Protein AF-A0A0C3A999-F1 (afdb_monomer_lite)

pLDDT: mean 81.2, std 20.74, range [39.34, 98.12]

Sequence (149 aa):
MEHRVAISGVGKKEQETIDKPKGSAGNGFVLINEMELQDKRQTYLNIQRTVRALCHEGGLDLQRTYRQQSMCDLANIFEVAKKRHPYLNRFRNNWATMELVKQYLANRRKHTRMLEQLLASEVDDPTGSGGEDPAGDASGEIPIDPGLQ

Radius of gyration: 25.68 Å; chains: 1; bounding box: 103×41×43 Å

Organism: NCBI:txid1036808

Secondary structure (DSSP, 8-state):
----------------PBPPPSSEETBEE-HHHHTT-GGGHHHHHHHHHHHHHHHHHTT--TTS-GGGS-HHHHHHHHHHHHHH-GGGGGBGGGHHHHHHHHHHHHHHHHHHHHHHHHHHHTT--------------------------

Foldseek 3Di:
DDDDDDPDDPDDPPQQAQEDDPDAPVGRDPLCVSLVCPVVVVLVVVLLVLLLVLCVVLPFDLQDALVPTDPVSVVVSLVVSCVVPVSQVSHPPSRSSSRSVRVSSVVSNVVVVVVVVVVVVVPPDDDDDDDDDDDDDDDDDDDDDPDDD

Structure (mmCIF, N/CA/C/O backbone):
data_AF-A0A0C3A999-F1
#
_entry.id   AF-A0A0C3A999-F1
#
loop_
_atom_site.group_PDB
_atom_site.id
_atom_site.type_symbol
_atom_site.label_atom_id
_atom_site.label_alt_id
_atom_site.label_comp_id
_atom_site.label_asym_id
_atom_site.label_entity_id
_atom_site.label_seq_id
_atom_site.pdbx_PDB_ins_code
_atom_site.Cartn_x
_atom_site.Cartn_y
_atom_site.Cartn_z
_atom_site.occupancy
_atom_site.B_iso_or_equiv
_atom_site.auth_seq_id
_atom_site.auth_comp_id
_atom_site.auth_asym_id
_atom_site.auth_atom_id
_atom_site.pdbx_PDB_model_num
ATOM 1 N N . MET A 1 1 ? -51.227 -24.617 18.082 1.00 42.94 1 MET A N 1
ATOM 2 C CA . MET A 1 1 ? -49.845 -25.041 17.779 1.00 42.94 1 MET A CA 1
ATOM 3 C C . MET A 1 1 ? -49.164 -23.895 17.065 1.00 42.94 1 MET A C 1
ATOM 5 O O . MET A 1 1 ? -49.285 -23.741 15.858 1.00 42.94 1 MET A O 1
ATOM 9 N N . GLU A 1 2 ? -48.567 -23.023 17.866 1.00 49.41 2 GLU A N 1
ATOM 10 C CA . GLU A 1 2 ? -47.739 -21.909 17.427 1.00 49.41 2 GLU A CA 1
ATOM 11 C C . GLU A 1 2 ? -46.316 -22.417 17.232 1.00 49.41 2 GLU A C 1
ATOM 13 O O . GLU A 1 2 ? -45.792 -23.024 18.152 1.00 49.41 2 GLU A O 1
ATOM 18 N N . HIS A 1 3 ? -45.676 -22.117 16.102 1.00 39.53 3 HIS A N 1
ATOM 19 C CA . HIS A 1 3 ? -44.220 -21.966 16.034 1.00 39.53 3 HIS A CA 1
ATOM 20 C C . HIS A 1 3 ? -43.893 -20.968 14.916 1.00 39.53 3 HIS A C 1
ATOM 22 O O . HIS A 1 3 ? -43.825 -21.316 13.740 1.00 39.53 3 HIS A O 1
ATOM 28 N N . ARG A 1 4 ? -43.720 -19.693 15.286 1.00 44.84 4 ARG A N 1
ATOM 29 C CA . ARG A 1 4 ? -43.103 -18.672 14.428 1.00 44.84 4 ARG A CA 1
ATOM 30 C C . ARG A 1 4 ? -41.607 -18.688 14.730 1.00 44.84 4 ARG A C 1
ATOM 32 O O . ARG A 1 4 ? -41.202 -18.347 15.837 1.00 44.84 4 ARG A O 1
ATOM 39 N N . VAL A 1 5 ? -40.794 -19.115 13.768 1.00 48.47 5 VAL A N 1
ATOM 40 C CA . VAL A 1 5 ? -39.330 -19.060 13.869 1.00 48.47 5 VAL A CA 1
ATOM 41 C C . VAL A 1 5 ? -38.896 -17.610 13.671 1.00 48.47 5 VAL A C 1
ATOM 43 O O . VAL A 1 5 ? -39.034 -17.050 12.585 1.00 48.47 5 VAL A O 1
ATOM 46 N N . ALA A 1 6 ? -38.404 -16.991 14.742 1.00 51.00 6 ALA A N 1
ATOM 47 C CA . ALA A 1 6 ? -37.762 -15.688 14.697 1.00 51.00 6 ALA A CA 1
ATOM 48 C C . ALA A 1 6 ? -36.366 -15.837 14.075 1.00 51.00 6 ALA A C 1
ATOM 50 O O . ALA A 1 6 ? -35.471 -16.432 14.671 1.00 51.00 6 ALA A O 1
ATOM 51 N N . ILE A 1 7 ? -36.177 -15.297 12.872 1.00 54.28 7 ILE A N 1
ATOM 52 C CA . ILE A 1 7 ? -34.851 -15.149 12.270 1.00 54.28 7 ILE A CA 1
ATOM 53 C C . ILE A 1 7 ? -34.254 -13.869 12.857 1.00 54.28 7 ILE A C 1
ATOM 55 O O . ILE A 1 7 ? -34.608 -12.760 12.461 1.00 54.28 7 ILE A O 1
ATOM 59 N N . SER A 1 8 ? -33.384 -14.024 13.853 1.00 48.62 8 SER A N 1
ATOM 60 C CA . SER A 1 8 ? -32.613 -12.928 14.431 1.00 48.62 8 SER A CA 1
ATOM 61 C C . SER A 1 8 ? -31.658 -12.364 13.378 1.00 48.62 8 SER A C 1
ATOM 63 O O . SER A 1 8 ? -30.691 -13.022 12.987 1.00 48.62 8 SER A O 1
ATOM 65 N N . GLY A 1 9 ? -31.924 -11.141 12.920 1.00 43.75 9 GLY A N 1
ATOM 66 C CA . GLY A 1 9 ? -30.992 -10.369 12.108 1.00 43.75 9 GLY A CA 1
ATOM 67 C C . GLY A 1 9 ? -29.707 -10.121 12.893 1.00 43.75 9 GLY A C 1
ATOM 68 O O . GLY A 1 9 ? -29.705 -9.405 13.891 1.00 43.75 9 GLY A O 1
ATOM 69 N N . VAL A 1 10 ? -28.609 -10.730 12.450 1.00 50.25 10 VAL A N 1
ATOM 70 C CA . VAL A 1 10 ? -27.268 -10.434 12.958 1.00 50.25 10 VAL A CA 1
ATOM 71 C C . VAL A 1 10 ? -26.921 -9.012 12.523 1.00 50.25 10 VAL A C 1
ATOM 73 O O . VAL A 1 10 ? -26.586 -8.767 11.364 1.00 50.25 10 VAL A O 1
ATOM 76 N N . GLY A 1 11 ? -27.042 -8.062 13.451 1.00 42.16 11 GLY A N 1
ATOM 77 C CA . GLY A 1 11 ? -26.592 -6.689 13.264 1.00 42.16 11 GLY A CA 1
ATOM 78 C C . GLY A 1 11 ? -25.097 -6.672 12.961 1.00 42.16 11 GLY A C 1
ATOM 79 O O . GLY A 1 11 ? -24.270 -6.953 13.830 1.00 42.16 11 GLY A O 1
ATOM 80 N N . LYS A 1 12 ? -24.737 -6.354 11.715 1.00 46.69 12 LYS A N 1
ATOM 81 C CA . LYS A 1 12 ? -23.368 -5.976 11.365 1.00 46.69 12 LYS A CA 1
ATOM 82 C C . LYS A 1 12 ? -23.048 -4.709 12.157 1.00 46.69 12 LYS A C 1
ATOM 84 O O . LYS A 1 12 ? -23.645 -3.672 11.898 1.00 46.69 12 LYS A O 1
ATOM 89 N N . LYS A 1 13 ? -22.126 -4.788 13.121 1.00 47.59 13 LYS A N 1
ATOM 90 C CA . LYS A 1 13 ? -21.475 -3.590 13.663 1.00 47.59 13 LYS A CA 1
ATOM 91 C C . LYS A 1 13 ? -20.822 -2.879 12.479 1.00 47.59 13 LYS A C 1
ATOM 93 O O . LYS A 1 13 ? -19.858 -3.406 11.926 1.00 47.59 13 LYS A O 1
ATOM 98 N N . GLU A 1 14 ? -21.379 -1.748 12.062 1.00 51.38 14 GLU A N 1
ATOM 99 C CA . GLU A 1 14 ? -20.718 -0.828 11.141 1.00 51.38 14 GLU A CA 1
ATOM 100 C C . GLU A 1 14 ? -19.416 -0.404 11.817 1.00 51.38 14 GLU A C 1
ATOM 102 O O . GLU A 1 14 ? -19.404 0.373 12.767 1.00 51.38 14 GLU A O 1
ATOM 107 N N . GLN A 1 15 ?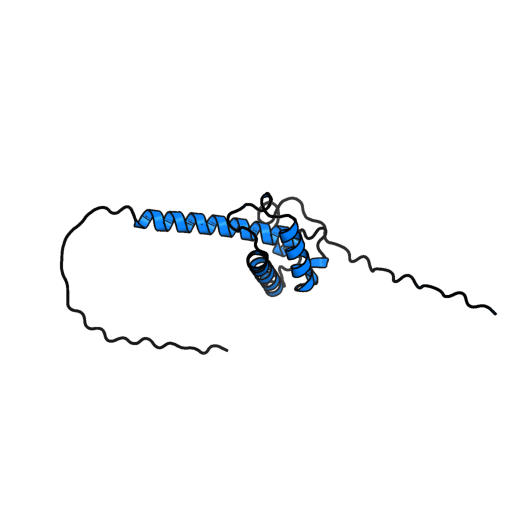 -18.310 -1.029 11.417 1.00 60.59 15 GLN A N 1
ATOM 108 C CA . GLN A 1 15 ? -16.996 -0.561 11.820 1.00 60.59 15 GLN A CA 1
ATOM 109 C C . GLN A 1 15 ? -16.826 0.808 11.168 1.00 60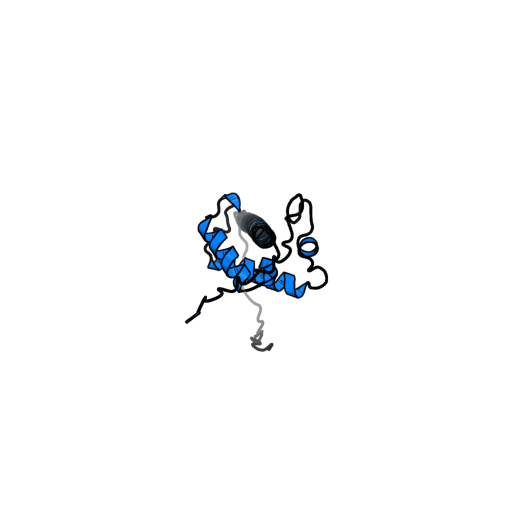.59 15 GLN A C 1
ATOM 111 O O . GLN A 1 15 ? -16.901 0.894 9.943 1.00 60.59 15 GLN A O 1
ATOM 116 N N . GLU A 1 16 ? -16.641 1.857 11.970 1.00 74.31 16 GLU A N 1
ATOM 117 C CA . GLU A 1 16 ? -16.319 3.196 11.477 1.00 74.31 16 GLU A CA 1
ATOM 118 C C . GLU A 1 16 ? -15.117 3.093 10.531 1.00 74.31 16 GLU A C 1
ATOM 120 O O . GLU A 1 16 ? -13.992 2.792 10.944 1.00 74.31 16 GLU A O 1
ATOM 125 N N . THR A 1 17 ? -15.373 3.249 9.232 1.00 88.31 17 THR A N 1
ATOM 126 C CA . THR A 1 17 ? -14.326 3.190 8.217 1.00 88.31 17 THR A CA 1
ATOM 127 C C . THR A 1 17 ? -13.680 4.557 8.077 1.00 88.31 17 THR A C 1
ATOM 129 O O . THR A 1 17 ? -14.372 5.553 7.889 1.00 88.31 17 THR A O 1
ATOM 132 N N . ILE A 1 18 ? -12.355 4.593 8.091 1.00 91.81 18 ILE A N 1
ATOM 133 C CA . ILE A 1 18 ? -11.546 5.782 7.857 1.00 91.81 18 ILE A CA 1
ATOM 134 C C . ILE A 1 18 ? -11.605 6.114 6.364 1.00 91.81 18 ILE A C 1
ATOM 136 O O . ILE A 1 18 ? -11.188 5.310 5.516 1.00 91.81 18 ILE A O 1
ATOM 140 N N . ASP A 1 19 ? -12.127 7.296 6.044 1.00 93.25 19 ASP A N 1
ATOM 141 C CA . ASP A 1 19 ? -12.148 7.843 4.689 1.00 93.25 19 ASP A CA 1
ATOM 142 C C . ASP A 1 19 ? -10.749 8.288 4.244 1.00 93.25 19 ASP A C 1
ATOM 144 O O . ASP A 1 19 ? -9.861 8.564 5.050 1.00 93.25 19 ASP A O 1
ATOM 148 N N . LYS A 1 20 ? -10.535 8.347 2.927 1.00 93.38 20 LYS A N 1
ATOM 149 C CA . LYS A 1 20 ? -9.245 8.765 2.380 1.00 93.38 20 LYS A CA 1
ATOM 150 C C . LYS A 1 20 ? -9.045 10.280 2.585 1.00 93.38 20 LYS A C 1
ATOM 152 O O . LYS A 1 20 ? -9.887 11.049 2.113 1.00 93.38 20 LYS A O 1
ATOM 157 N N . PRO A 1 21 ? -7.914 10.728 3.157 1.00 92.56 21 PRO A N 1
ATOM 158 C CA . PRO A 1 21 ? -7.578 12.147 3.230 1.00 92.56 21 PRO A CA 1
ATOM 159 C C . PRO A 1 21 ? -7.325 12.746 1.836 1.00 92.56 21 PRO A C 1
ATOM 161 O O . PRO A 1 21 ? -7.049 12.042 0.855 1.00 92.56 21 PRO A O 1
ATOM 164 N N . LYS A 1 22 ? -7.409 14.077 1.727 1.00 88.06 22 LYS A N 1
ATOM 165 C CA . LYS A 1 22 ? -7.135 14.782 0.466 1.00 88.06 22 LYS A CA 1
ATOM 166 C C . LYS A 1 22 ? -5.653 14.639 0.091 1.00 88.06 22 LYS A C 1
ATOM 168 O O . LYS A 1 22 ? -4.774 14.835 0.921 1.00 88.06 22 LYS A O 1
ATOM 173 N N . GLY A 1 23 ? -5.379 14.332 -1.178 1.00 91.25 23 GLY A N 1
ATOM 174 C CA . GLY A 1 23 ? -4.019 14.155 -1.701 1.00 91.25 23 GLY A CA 1
ATOM 175 C C . GLY A 1 23 ? -3.608 12.690 -1.884 1.00 91.25 23 GLY A C 1
ATOM 176 O O . GLY A 1 23 ? -4.436 11.811 -2.155 1.00 91.25 23 GLY A O 1
ATOM 177 N N . SER A 1 24 ? -2.302 12.429 -1.826 1.00 86.88 24 SER A N 1
ATOM 178 C CA . SER A 1 24 ? -1.693 11.094 -1.943 1.00 86.88 24 SER A CA 1
ATOM 179 C C . SER A 1 24 ? -0.545 10.922 -0.946 1.00 86.88 24 SER A C 1
ATOM 181 O O . SER A 1 24 ? 0.006 11.902 -0.442 1.00 86.88 24 SER A O 1
ATOM 183 N N . ALA A 1 25 ? -0.159 9.675 -0.673 1.00 87.25 25 ALA A N 1
ATOM 184 C CA . ALA A 1 25 ? 0.942 9.396 0.242 1.00 87.25 25 ALA A CA 1
ATOM 185 C C . ALA A 1 25 ? 2.251 10.026 -0.268 1.00 87.25 25 ALA A C 1
ATOM 187 O O . ALA A 1 25 ? 2.685 9.754 -1.388 1.00 87.25 25 ALA A O 1
ATOM 188 N N . GLY A 1 26 ? 2.873 10.879 0.551 1.00 84.31 26 GLY A N 1
ATOM 189 C CA . GLY A 1 26 ? 4.077 11.634 0.181 1.00 84.31 26 GLY A CA 1
ATOM 190 C C . GLY A 1 26 ? 3.816 12.897 -0.651 1.00 84.31 26 GLY A C 1
ATOM 191 O O . GLY A 1 26 ? 4.755 13.633 -0.930 1.00 84.31 26 GLY A O 1
ATOM 192 N N . ASN A 1 27 ? 2.562 13.172 -1.020 1.00 85.31 27 ASN A N 1
ATOM 193 C CA . ASN A 1 27 ? 2.135 14.419 -1.655 1.00 85.31 27 ASN A CA 1
ATOM 194 C C . ASN A 1 27 ? 0.737 14.817 -1.151 1.00 85.31 27 ASN A C 1
ATOM 196 O O . ASN A 1 27 ? -0.285 14.509 -1.773 1.00 85.31 27 ASN A O 1
ATOM 200 N N . GLY A 1 28 ? 0.702 15.456 0.017 1.00 89.06 28 GLY A N 1
ATOM 201 C CA . GLY A 1 28 ? -0.519 15.899 0.695 1.00 89.06 28 GLY A CA 1
ATOM 202 C C . GLY A 1 28 ? -0.684 15.313 2.094 1.00 89.06 28 GLY A C 1
ATOM 203 O O . GLY A 1 28 ? -1.197 16.002 2.966 1.00 89.06 28 GLY A O 1
ATOM 204 N N . PHE A 1 29 ? -0.194 14.093 2.338 1.00 91.88 29 PHE A N 1
ATOM 205 C CA . PHE A 1 29 ? -0.198 13.502 3.678 1.00 91.88 29 PHE A CA 1
ATOM 206 C C . PHE A 1 29 ? 0.909 12.462 3.889 1.00 91.88 29 PHE A C 1
ATOM 208 O O . PHE A 1 29 ? 1.485 11.907 2.944 1.00 91.88 29 PHE A O 1
ATOM 215 N N . VAL A 1 30 ? 1.176 12.171 5.163 1.00 93.25 30 VAL A N 1
ATOM 216 C CA . VAL A 1 30 ? 2.115 11.136 5.604 1.00 93.25 30 VAL A CA 1
ATOM 217 C C . VAL A 1 30 ? 1.334 9.860 5.918 1.00 93.25 30 VAL A C 1
ATOM 219 O O . VAL A 1 30 ? 0.566 9.813 6.873 1.00 93.25 30 VAL A O 1
ATOM 222 N N . LEU A 1 31 ? 1.541 8.808 5.120 1.00 94.88 31 LEU A N 1
ATOM 223 C CA . LEU A 1 31 ? 0.704 7.601 5.152 1.00 94.88 31 LEU A CA 1
ATOM 224 C C . LEU A 1 31 ? 0.646 6.913 6.522 1.00 94.88 31 LEU A C 1
ATOM 226 O O . LEU A 1 31 ? -0.423 6.475 6.920 1.00 94.88 31 LEU A O 1
ATOM 230 N N . ILE A 1 32 ? 1.764 6.824 7.250 1.00 96.00 32 ILE A N 1
ATOM 231 C CA . ILE A 1 32 ? 1.782 6.166 8.567 1.00 96.00 32 ILE A CA 1
ATOM 232 C C . ILE A 1 32 ? 0.934 6.914 9.610 1.00 96.00 32 ILE A C 1
ATOM 234 O O . ILE A 1 32 ? 0.318 6.264 10.452 1.00 96.00 32 ILE A O 1
ATOM 238 N N . ASN A 1 33 ? 0.857 8.246 9.516 1.00 94.88 33 ASN A N 1
ATOM 239 C CA . ASN A 1 33 ? 0.059 9.077 10.419 1.00 94.88 33 ASN A CA 1
ATOM 240 C C . ASN A 1 33 ? -1.434 8.914 10.118 1.00 94.88 33 ASN A C 1
ATOM 242 O O . ASN A 1 33 ? -2.221 8.678 11.023 1.00 94.88 33 ASN A O 1
ATOM 246 N N . GLU A 1 34 ? -1.812 8.958 8.838 1.00 95.19 34 GLU A N 1
ATOM 247 C CA . GLU A 1 34 ? -3.207 8.771 8.396 1.00 95.19 34 GLU A CA 1
ATOM 248 C C . GLU A 1 34 ? -3.701 7.333 8.585 1.00 95.19 34 GLU A C 1
ATOM 250 O O . GLU A 1 34 ? -4.896 7.066 8.675 1.00 95.19 34 GLU A O 1
ATOM 255 N N . MET A 1 35 ? -2.771 6.381 8.642 1.00 94.31 35 MET A N 1
ATOM 256 C CA . MET A 1 35 ? -3.060 5.020 9.062 1.00 94.31 35 MET A CA 1
ATOM 257 C C . MET A 1 35 ? -3.112 4.867 10.584 1.00 94.31 35 MET A C 1
ATOM 259 O O . MET A 1 35 ? -3.321 3.747 11.013 1.00 94.31 35 MET A O 1
ATOM 263 N N . GLU A 1 36 ? -2.911 5.914 11.391 1.00 95.19 36 GLU A N 1
ATOM 264 C CA . GLU A 1 36 ? -2.896 5.866 12.866 1.00 95.19 36 GLU A CA 1
ATOM 265 C C . GLU A 1 36 ? -1.857 4.879 13.445 1.00 95.19 36 GLU A C 1
ATOM 267 O O . GLU A 1 36 ? -2.082 4.218 14.467 1.00 95.19 36 GLU A O 1
ATOM 272 N N . LEU A 1 37 ? -0.713 4.722 12.767 1.00 95.00 37 LEU A N 1
ATOM 273 C CA . LEU A 1 37 ? 0.337 3.759 13.123 1.00 95.00 37 LEU A CA 1
ATOM 274 C C . LEU A 1 37 ? 1.691 4.410 13.437 1.00 95.00 37 LEU A C 1
ATOM 276 O O . LEU A 1 37 ? 2.691 3.694 13.526 1.00 95.00 37 LEU A O 1
ATOM 280 N N . GLN A 1 38 ? 1.753 5.729 13.628 1.00 94.62 38 GLN A N 1
ATOM 281 C CA . GLN A 1 38 ? 2.997 6.455 13.915 1.00 94.62 38 GLN A CA 1
ATOM 282 C C . GLN A 1 38 ? 3.723 5.906 15.153 1.00 94.62 38 GLN A C 1
ATOM 284 O O . GLN A 1 38 ? 4.925 5.651 15.101 1.00 94.62 38 GLN A O 1
ATOM 289 N N . ASP A 1 39 ? 2.968 5.577 16.204 1.00 94.88 39 ASP A N 1
ATOM 290 C CA . ASP A 1 39 ? 3.494 4.995 17.447 1.00 94.88 39 ASP A CA 1
ATOM 291 C C . ASP A 1 39 ? 3.660 3.467 17.357 1.00 94.88 39 ASP A C 1
ATOM 293 O O . ASP A 1 39 ? 4.260 2.823 18.213 1.00 94.88 39 ASP A O 1
ATOM 297 N N . LYS A 1 40 ? 3.135 2.857 16.288 1.00 95.62 40 LYS A N 1
ATOM 298 C CA . LYS A 1 40 ? 3.135 1.409 16.033 1.00 95.62 40 LYS A CA 1
ATOM 299 C C . LYS A 1 40 ? 3.906 1.087 14.759 1.00 95.62 40 LYS A C 1
ATOM 301 O O . LYS A 1 40 ? 3.471 0.277 13.934 1.00 95.62 40 LYS A O 1
ATOM 306 N N . ARG A 1 41 ? 5.091 1.689 14.615 1.00 95.44 41 ARG A N 1
ATOM 307 C CA . ARG A 1 41 ? 5.926 1.593 13.409 1.00 95.44 41 ARG A CA 1
ATOM 308 C C . ARG A 1 41 ? 6.157 0.157 12.940 1.00 95.44 41 ARG A C 1
ATOM 310 O O . ARG A 1 41 ? 6.092 -0.104 11.742 1.00 95.44 41 ARG A O 1
ATOM 317 N N . GLN A 1 42 ? 6.368 -0.788 13.856 1.00 96.81 42 GLN A N 1
ATOM 318 C CA . GLN A 1 42 ? 6.566 -2.193 13.489 1.00 96.81 42 GLN A CA 1
ATOM 319 C C . GLN A 1 42 ? 5.338 -2.802 12.792 1.00 96.81 42 GLN A C 1
ATOM 321 O O . GLN A 1 42 ? 5.482 -3.544 11.821 1.00 96.81 42 GLN A O 1
ATOM 326 N N . THR A 1 43 ? 4.130 -2.440 13.232 1.00 96.25 43 THR A N 1
ATOM 327 C CA . THR A 1 43 ? 2.873 -2.873 12.602 1.00 96.25 43 THR A CA 1
ATOM 328 C C . THR A 1 43 ? 2.780 -2.333 11.180 1.00 96.25 43 THR A C 1
ATOM 330 O O . THR A 1 43 ? 2.528 -3.092 10.244 1.00 96.25 43 THR A O 1
ATOM 333 N N . TYR A 1 44 ? 3.073 -1.043 10.996 1.00 97.50 44 TYR A N 1
ATOM 334 C CA . TYR A 1 44 ? 3.109 -0.421 9.673 1.00 97.50 44 TYR A CA 1
ATOM 335 C C . TYR A 1 44 ? 4.119 -1.106 8.741 1.00 97.50 44 TYR A C 1
ATOM 337 O O . TYR A 1 44 ? 3.781 -1.448 7.608 1.00 97.50 44 TYR A O 1
ATOM 345 N N . LEU A 1 45 ? 5.338 -1.375 9.220 1.00 97.56 45 LEU A N 1
ATOM 346 C CA . LEU A 1 45 ? 6.370 -2.058 8.434 1.00 97.56 45 LEU A CA 1
ATOM 347 C C . LEU A 1 45 ? 5.973 -3.491 8.062 1.00 97.56 45 LEU A C 1
ATOM 349 O O . LEU A 1 45 ? 6.243 -3.922 6.942 1.00 97.56 45 LEU A O 1
ATOM 353 N N . ASN A 1 46 ? 5.313 -4.222 8.960 1.00 98.00 46 ASN A N 1
ATOM 354 C CA . ASN A 1 46 ? 4.835 -5.577 8.685 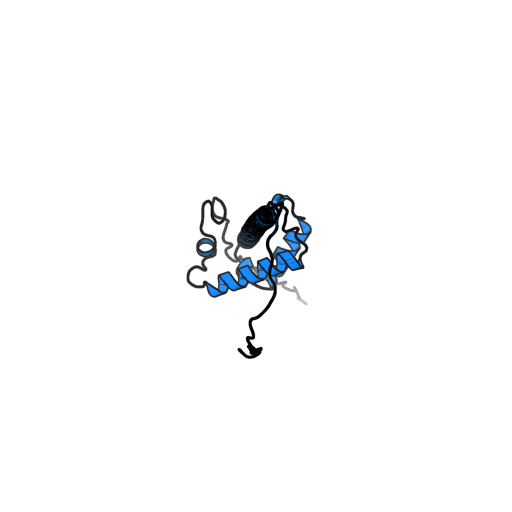1.00 98.00 46 ASN A CA 1
ATOM 355 C C . ASN A 1 46 ? 3.734 -5.586 7.612 1.00 98.00 46 ASN A C 1
ATOM 357 O O . ASN A 1 46 ? 3.790 -6.396 6.679 1.00 98.00 46 ASN A O 1
ATOM 361 N N . ILE A 1 47 ? 2.780 -4.653 7.698 1.00 97.88 47 ILE A N 1
ATOM 362 C CA . ILE A 1 47 ? 1.754 -4.446 6.668 1.00 97.88 47 ILE A CA 1
ATOM 363 C C . ILE A 1 47 ? 2.429 -4.100 5.340 1.00 97.88 47 ILE A C 1
ATOM 365 O O . ILE A 1 47 ? 2.171 -4.743 4.323 1.00 97.88 47 ILE A O 1
ATOM 369 N N . GLN A 1 48 ? 3.342 -3.128 5.348 1.00 97.69 48 GLN A N 1
ATOM 370 C CA . GLN A 1 48 ? 4.045 -2.684 4.153 1.00 97.69 48 GLN A CA 1
ATOM 371 C C . GLN A 1 48 ? 4.838 -3.825 3.502 1.00 97.69 48 GLN A C 1
ATOM 373 O O . GLN A 1 48 ? 4.737 -4.015 2.291 1.00 97.69 48 GLN A O 1
ATOM 378 N N . ARG A 1 49 ? 5.588 -4.616 4.281 1.00 97.94 49 ARG A N 1
ATOM 379 C CA . ARG A 1 49 ? 6.318 -5.796 3.788 1.00 97.94 49 ARG A CA 1
ATOM 380 C C . ARG A 1 49 ? 5.368 -6.794 3.132 1.00 97.94 49 ARG A C 1
ATOM 382 O O . ARG A 1 49 ? 5.650 -7.270 2.038 1.00 97.94 49 ARG A O 1
ATOM 389 N N . THR A 1 50 ? 4.230 -7.056 3.767 1.00 98.12 50 THR A N 1
ATOM 390 C CA . THR A 1 50 ? 3.227 -7.989 3.242 1.00 98.12 50 THR A CA 1
ATOM 391 C C . THR A 1 50 ? 2.634 -7.497 1.929 1.00 98.12 50 THR A C 1
ATOM 393 O O . THR A 1 50 ? 2.578 -8.256 0.971 1.00 98.12 50 THR A O 1
ATOM 396 N N . VAL A 1 51 ? 2.242 -6.223 1.841 1.00 97.56 51 VAL A N 1
ATOM 397 C CA . VAL A 1 51 ? 1.696 -5.652 0.600 1.00 97.56 51 VAL A CA 1
ATOM 398 C C . VAL A 1 51 ? 2.724 -5.704 -0.532 1.00 97.56 51 VAL A C 1
ATOM 400 O O . VAL A 1 51 ? 2.365 -6.029 -1.660 1.00 97.56 51 VAL A O 1
ATOM 403 N N . ARG A 1 52 ? 4.008 -5.449 -0.247 1.00 97.06 52 ARG A N 1
ATOM 404 C CA . ARG A 1 52 ? 5.087 -5.576 -1.242 1.00 97.06 52 ARG A CA 1
ATOM 405 C C . ARG A 1 52 ? 5.251 -7.014 -1.732 1.00 97.06 52 ARG A C 1
ATOM 407 O O . ARG A 1 52 ? 5.340 -7.217 -2.937 1.00 97.06 52 ARG A O 1
ATOM 414 N N . ALA A 1 53 ? 5.249 -7.991 -0.824 1.00 97.25 53 ALA A N 1
ATOM 415 C CA . ALA A 1 53 ? 5.290 -9.408 -1.188 1.00 97.25 53 ALA A CA 1
ATOM 416 C C . ALA A 1 53 ? 4.092 -9.787 -2.072 1.00 97.25 53 ALA A C 1
ATOM 418 O O . ALA A 1 53 ? 4.273 -10.372 -3.132 1.00 97.25 53 ALA A O 1
ATOM 419 N N . LEU A 1 54 ? 2.888 -9.328 -1.717 1.00 97.19 54 LEU A N 1
ATOM 420 C CA . LEU A 1 54 ? 1.683 -9.548 -2.519 1.00 97.19 54 LEU A CA 1
ATOM 421 C C . LEU A 1 54 ? 1.740 -8.887 -3.900 1.00 97.19 54 LEU A C 1
ATOM 423 O O . LEU A 1 54 ? 1.158 -9.418 -4.835 1.00 97.19 54 LEU A O 1
ATOM 427 N N . CYS A 1 55 ? 2.440 -7.761 -4.066 1.00 96.06 55 CYS A N 1
ATOM 428 C CA . CYS A 1 55 ? 2.643 -7.173 -5.395 1.00 96.06 55 CYS A CA 1
ATOM 429 C C . CYS A 1 55 ? 3.489 -8.084 -6.297 1.00 96.06 55 CYS A C 1
ATOM 431 O O . CYS A 1 55 ? 3.230 -8.147 -7.493 1.00 96.06 55 CYS A O 1
ATOM 433 N N . HIS A 1 56 ? 4.481 -8.780 -5.729 1.00 93.62 56 HIS A N 1
ATOM 434 C CA . HIS A 1 56 ? 5.277 -9.772 -6.454 1.00 93.62 56 HIS A CA 1
ATOM 435 C C . HIS A 1 56 ? 4.486 -11.056 -6.720 1.00 93.62 56 HIS A C 1
ATOM 437 O O . HIS A 1 56 ? 4.415 -11.502 -7.859 1.00 93.62 56 HIS A O 1
ATOM 443 N N . GLU A 1 57 ? 3.881 -11.631 -5.678 1.00 94.44 57 GLU A N 1
ATOM 444 C CA . GLU A 1 57 ? 3.112 -12.882 -5.751 1.00 94.44 57 GLU A CA 1
ATOM 445 C C . GLU A 1 57 ? 1.862 -12.737 -6.635 1.00 94.44 57 GLU A C 1
ATOM 447 O O . GLU A 1 57 ? 1.491 -13.661 -7.349 1.00 94.44 57 GLU A O 1
ATOM 452 N N . GLY A 1 58 ? 1.219 -11.568 -6.599 1.00 90.00 58 GLY A N 1
ATOM 453 C CA . GLY A 1 58 ? -0.010 -11.256 -7.328 1.00 90.00 58 GLY A CA 1
ATOM 454 C C . GLY A 1 58 ? 0.196 -10.850 -8.786 1.00 90.00 58 GLY A C 1
ATOM 455 O O . GLY A 1 58 ? -0.756 -10.391 -9.406 1.00 90.00 58 GLY A O 1
ATOM 456 N N . GLY A 1 59 ? 1.415 -10.968 -9.324 1.00 89.19 59 GLY A N 1
ATOM 457 C CA . GLY A 1 59 ? 1.678 -10.779 -10.752 1.00 89.19 59 GLY A CA 1
ATOM 458 C C . GLY A 1 59 ? 1.594 -9.334 -11.253 1.00 89.19 59 GLY A C 1
ATOM 459 O O . GLY A 1 59 ? 1.447 -9.126 -12.456 1.00 89.19 59 GLY A O 1
ATOM 460 N N . LEU A 1 60 ? 1.695 -8.326 -10.374 1.00 93.94 60 LEU A N 1
ATOM 461 C CA . LEU A 1 60 ? 1.738 -6.937 -10.834 1.00 93.94 60 LEU A CA 1
ATOM 462 C C . LEU A 1 60 ? 3.004 -6.683 -11.655 1.00 93.94 60 LEU A C 1
ATOM 464 O O . LEU A 1 60 ? 4.115 -7.035 -11.251 1.00 93.94 60 LEU A O 1
ATOM 468 N N . ASP A 1 61 ? 2.847 -5.968 -12.767 1.00 92.50 61 ASP A N 1
ATOM 469 C CA . ASP A 1 61 ? 3.985 -5.497 -13.547 1.00 92.50 61 ASP A CA 1
ATOM 470 C C . ASP A 1 61 ? 4.619 -4.304 -12.826 1.00 92.50 61 ASP A C 1
ATOM 472 O O . ASP A 1 61 ? 4.113 -3.176 -12.844 1.00 92.50 61 ASP A O 1
ATOM 476 N N . LEU A 1 62 ? 5.756 -4.553 -12.182 1.00 92.56 62 LEU A N 1
ATOM 477 C CA . LEU A 1 62 ? 6.450 -3.561 -11.367 1.00 92.56 62 LEU A CA 1
ATOM 478 C C . LEU A 1 62 ? 7.029 -2.390 -12.176 1.00 92.56 62 LEU A C 1
ATOM 480 O O . LEU A 1 62 ? 7.343 -1.351 -11.588 1.00 92.56 62 LEU A O 1
ATOM 484 N N . GLN A 1 63 ? 7.153 -2.536 -13.499 1.00 91.75 63 GLN A N 1
ATOM 485 C CA . GLN A 1 63 ? 7.613 -1.474 -14.395 1.00 91.75 63 GLN A CA 1
ATOM 486 C C . GLN A 1 63 ? 6.476 -0.568 -14.868 1.00 91.75 63 GLN A C 1
ATOM 488 O O . GLN A 1 63 ? 6.717 0.548 -15.338 1.00 91.75 63 GLN A O 1
ATOM 493 N N . ARG A 1 64 ? 5.219 -0.979 -14.676 1.00 93.06 64 ARG A N 1
ATOM 494 C CA . ARG A 1 64 ? 4.046 -0.174 -15.025 1.00 93.06 64 ARG A CA 1
ATOM 495 C C . ARG A 1 64 ? 3.599 0.736 -13.890 1.00 93.06 64 ARG A C 1
ATOM 497 O O . ARG A 1 64 ? 3.906 0.556 -12.708 1.00 93.06 64 ARG A O 1
ATOM 504 N N . THR A 1 65 ? 2.848 1.771 -14.252 1.00 93.75 65 THR A N 1
ATOM 505 C CA . THR A 1 65 ? 2.191 2.644 -13.271 1.00 93.75 65 THR A CA 1
ATOM 506 C C . THR A 1 65 ? 0.982 1.953 -12.647 1.00 93.75 65 THR A C 1
ATOM 508 O O . THR A 1 65 ? 0.436 1.007 -13.205 1.00 93.75 65 THR A O 1
ATOM 511 N N . TYR A 1 66 ? 0.522 2.449 -11.495 1.00 93.88 66 TYR A N 1
ATOM 512 C CA . TYR A 1 66 ? -0.650 1.897 -10.807 1.00 93.88 66 TYR A CA 1
ATOM 513 C C . TYR A 1 66 ? -1.904 1.844 -11.700 1.00 93.88 66 TYR A C 1
ATOM 515 O O . TYR A 1 66 ? -2.639 0.867 -11.672 1.00 93.8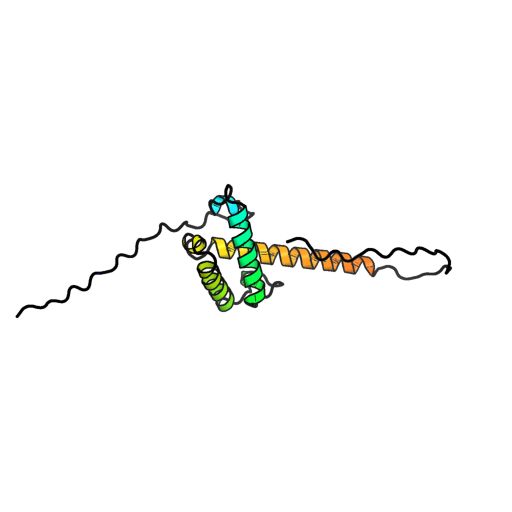8 66 TYR A O 1
ATOM 523 N N . ARG A 1 67 ? -2.129 2.874 -12.530 1.00 94.06 67 ARG A N 1
ATOM 524 C CA . ARG A 1 67 ? -3.298 2.961 -13.429 1.00 94.06 67 ARG A CA 1
ATOM 525 C C . ARG A 1 67 ? -3.274 1.938 -14.568 1.00 94.06 67 ARG A C 1
ATOM 527 O O . ARG A 1 67 ? -4.304 1.716 -15.184 1.00 94.06 67 ARG A O 1
ATOM 534 N N . GLN A 1 68 ? -2.108 1.372 -14.865 1.00 94.69 68 GLN A N 1
ATOM 535 C CA . GLN A 1 68 ? -1.903 0.402 -15.942 1.00 94.69 68 GLN A CA 1
ATOM 536 C C . GLN A 1 68 ? -1.930 -1.048 -15.440 1.00 94.69 68 GLN A C 1
ATOM 538 O O . GLN A 1 68 ? -1.730 -1.964 -16.234 1.00 94.69 68 GLN A O 1
ATOM 543 N N . GLN A 1 69 ? -2.118 -1.256 -14.134 1.00 95.31 69 GLN A N 1
ATOM 544 C CA . GLN A 1 69 ? -2.219 -2.588 -13.551 1.00 95.31 69 GLN A CA 1
ATOM 545 C C . GLN A 1 69 ? -3.583 -3.212 -13.849 1.00 95.31 69 GLN A C 1
ATOM 547 O O . GLN A 1 69 ? -4.590 -2.514 -13.980 1.00 95.31 69 GLN A O 1
ATOM 552 N N . SER A 1 70 ? -3.613 -4.540 -13.891 1.00 95.00 70 SER A N 1
ATOM 553 C CA . SER A 1 70 ? -4.847 -5.321 -13.945 1.00 95.00 70 SER A CA 1
ATOM 554 C C . SER A 1 70 ? -5.716 -5.037 -12.718 1.00 95.00 70 SER A C 1
ATOM 556 O O . SER A 1 70 ? -5.270 -5.139 -11.572 1.00 95.00 70 SER A O 1
ATOM 558 N N . MET A 1 71 ? -6.982 -4.683 -12.953 1.00 93.94 71 MET A N 1
ATOM 559 C CA . MET A 1 71 ? -7.939 -4.438 -11.870 1.00 93.94 71 MET A CA 1
ATOM 560 C C . MET A 1 71 ? -8.233 -5.712 -11.071 1.00 93.94 71 MET A C 1
ATOM 562 O O . MET A 1 71 ? -8.421 -5.631 -9.858 1.00 93.94 71 MET A O 1
ATOM 566 N N . CYS A 1 72 ? -8.235 -6.875 -11.730 1.00 95.50 72 CYS A N 1
ATOM 567 C CA . CYS A 1 72 ? -8.446 -8.167 -11.080 1.00 95.50 72 CYS A CA 1
ATOM 568 C C . CYS A 1 72 ? -7.308 -8.495 -10.106 1.00 95.50 72 CYS A C 1
ATOM 570 O O . CYS A 1 72 ? -7.566 -8.885 -8.969 1.00 95.50 72 CYS A O 1
ATOM 572 N N . ASP A 1 73 ? -6.059 -8.256 -10.507 1.00 95.44 73 ASP A N 1
ATOM 573 C CA . ASP A 1 73 ? -4.893 -8.548 -9.665 1.00 95.44 73 ASP A CA 1
ATOM 574 C C . ASP A 1 73 ? -4.816 -7.593 -8.472 1.00 95.44 73 ASP A C 1
ATOM 576 O O . ASP A 1 73 ? -4.577 -8.016 -7.339 1.00 95.44 73 ASP A O 1
ATOM 580 N N . LEU A 1 74 ? -5.130 -6.310 -8.688 1.00 96.62 74 LEU A N 1
ATOM 581 C CA . LEU A 1 74 ? -5.274 -5.344 -7.599 1.00 96.62 74 LEU A CA 1
ATOM 582 C C . LEU A 1 74 ? -6.364 -5.760 -6.602 1.00 96.62 74 LEU A C 1
ATOM 584 O O . LEU A 1 74 ? -6.131 -5.708 -5.393 1.00 96.62 74 LEU A O 1
ATOM 588 N N . ALA A 1 75 ? -7.532 -6.193 -7.086 1.00 95.81 75 ALA A N 1
ATOM 589 C CA . ALA A 1 75 ? -8.617 -6.660 -6.227 1.00 95.81 75 ALA A CA 1
ATOM 590 C C . ALA A 1 75 ? -8.195 -7.885 -5.398 1.00 95.81 75 ALA A C 1
ATOM 592 O O . ALA A 1 75 ? -8.395 -7.900 -4.182 1.00 95.81 75 ALA A O 1
ATOM 593 N N . ASN A 1 76 ? -7.528 -8.862 -6.020 1.00 96.56 76 ASN A N 1
ATOM 594 C CA . ASN A 1 76 ? -6.996 -10.038 -5.331 1.00 96.56 76 ASN A CA 1
ATOM 595 C C . ASN A 1 76 ? -5.995 -9.652 -4.234 1.00 96.56 76 ASN A C 1
ATOM 597 O O . ASN A 1 76 ? -6.102 -10.125 -3.101 1.00 96.56 76 ASN A O 1
ATOM 601 N N . ILE A 1 77 ? -5.064 -8.741 -4.532 1.00 97.38 77 ILE A N 1
ATOM 602 C CA . ILE A 1 77 ? -4.098 -8.233 -3.551 1.00 97.38 77 ILE A CA 1
ATOM 603 C C . ILE A 1 77 ? -4.814 -7.569 -2.374 1.00 97.38 77 ILE A C 1
ATOM 605 O O . ILE A 1 77 ? -4.434 -7.804 -1.227 1.00 97.38 77 ILE A O 1
ATOM 609 N N . PHE A 1 78 ? -5.855 -6.771 -2.620 1.00 96.75 78 PHE A N 1
ATOM 610 C CA . PHE A 1 78 ? -6.612 -6.115 -1.551 1.00 96.75 78 PHE A CA 1
ATOM 611 C C . PHE A 1 78 ? -7.326 -7.119 -0.646 1.00 96.75 78 PHE A C 1
ATOM 613 O O . PHE A 1 78 ? -7.260 -6.990 0.579 1.00 96.75 78 PHE A O 1
ATOM 620 N N . GLU A 1 79 ? -7.955 -8.147 -1.216 1.00 96.75 79 GLU A N 1
ATOM 621 C CA . GLU A 1 79 ? -8.611 -9.196 -0.432 1.00 96.75 79 GLU A CA 1
ATOM 622 C C . GLU A 1 79 ? -7.613 -10.006 0.400 1.00 96.75 79 GLU A C 1
ATOM 624 O O . GLU A 1 79 ? -7.826 -10.227 1.595 1.00 96.75 79 GLU A O 1
ATOM 629 N N . VAL A 1 80 ? -6.484 -10.412 -0.186 1.00 97.56 80 VAL A N 1
ATOM 630 C CA . VAL A 1 80 ? -5.458 -11.170 0.544 1.00 97.56 80 VAL A CA 1
ATOM 631 C C . VAL A 1 80 ? -4.787 -10.305 1.614 1.00 97.56 80 VAL A C 1
ATOM 633 O O . VAL A 1 80 ? -4.546 -10.785 2.723 1.00 97.56 80 VAL A O 1
ATOM 636 N N . ALA A 1 81 ? -4.540 -9.023 1.339 1.00 97.31 81 ALA A N 1
ATOM 637 C CA . ALA A 1 81 ? -3.976 -8.098 2.316 1.00 97.31 81 ALA A CA 1
ATOM 638 C C . ALA A 1 81 ? -4.893 -7.938 3.536 1.00 97.31 81 ALA A C 1
ATOM 640 O O . ALA A 1 81 ? -4.407 -8.029 4.661 1.00 97.31 81 ALA A O 1
ATOM 641 N N . LYS A 1 82 ? -6.209 -7.780 3.334 1.00 96.75 82 LYS A N 1
ATOM 642 C CA . LYS A 1 82 ? -7.197 -7.720 4.427 1.00 96.75 82 LYS A CA 1
ATOM 643 C C . LYS A 1 82 ? -7.265 -9.012 5.240 1.00 96.75 82 LYS A C 1
ATOM 645 O O . LYS A 1 82 ? -7.415 -8.951 6.457 1.00 96.75 82 LYS A O 1
ATOM 650 N N . LYS A 1 83 ? -7.121 -10.175 4.593 1.00 96.81 83 LYS A N 1
ATOM 651 C CA . LYS A 1 83 ? -7.067 -11.477 5.282 1.00 96.81 83 LYS A CA 1
ATOM 652 C C . LYS A 1 83 ? -5.811 -11.620 6.145 1.00 96.81 83 LYS A C 1
ATOM 654 O O . LYS A 1 83 ? -5.909 -12.073 7.279 1.00 96.81 83 LYS A O 1
ATOM 659 N N . ARG A 1 84 ? -4.640 -11.222 5.627 1.00 97.25 84 ARG A N 1
ATOM 660 C CA . ARG A 1 84 ? -3.361 -11.289 6.363 1.00 97.25 84 ARG A CA 1
ATOM 661 C C . ARG A 1 84 ? -3.262 -10.219 7.457 1.00 97.25 84 ARG A C 1
ATOM 663 O O . ARG A 1 84 ? -2.670 -10.469 8.499 1.00 97.25 84 ARG A O 1
ATOM 670 N N . HIS A 1 85 ? -3.848 -9.044 7.227 1.00 96.75 85 HIS A N 1
ATOM 671 C CA . HIS A 1 85 ? -3.839 -7.905 8.148 1.00 96.75 85 HIS A CA 1
ATOM 672 C C . HIS A 1 85 ? -5.255 -7.351 8.324 1.00 96.75 85 HIS A C 1
ATOM 674 O O . HIS A 1 85 ? -5.615 -6.377 7.656 1.00 96.75 85 HIS A O 1
ATOM 680 N N . PRO A 1 86 ? -6.050 -7.905 9.260 1.00 95.81 86 PRO A N 1
ATOM 681 C CA . PRO A 1 86 ? -7.425 -7.461 9.492 1.00 95.81 86 PRO A CA 1
ATOM 682 C C . PRO A 1 86 ? -7.564 -5.968 9.817 1.00 95.81 86 PRO A C 1
ATOM 684 O O . PRO A 1 86 ? -8.619 -5.388 9.570 1.00 95.81 86 PRO A O 1
ATOM 687 N N . TYR A 1 87 ? -6.493 -5.331 10.302 1.00 95.44 87 TYR A N 1
ATOM 688 C CA . TYR A 1 87 ? -6.404 -3.883 10.505 1.00 95.44 87 TYR A CA 1
ATOM 689 C C . TYR A 1 87 ? -6.765 -3.070 9.250 1.00 95.44 87 TYR A C 1
ATOM 691 O O . TYR A 1 87 ? -7.356 -1.998 9.351 1.00 95.44 87 TYR A O 1
ATOM 699 N N . LEU A 1 88 ? -6.466 -3.598 8.058 1.00 95.69 88 LEU A N 1
ATOM 700 C CA . LEU A 1 88 ? -6.734 -2.921 6.791 1.00 95.69 88 LEU A CA 1
ATOM 701 C C . LEU A 1 88 ? -8.230 -2.784 6.464 1.00 95.69 88 LEU A C 1
ATOM 703 O O . LEU A 1 88 ? -8.585 -1.936 5.649 1.00 95.69 88 LEU A O 1
ATOM 707 N N . ASN A 1 89 ? -9.111 -3.554 7.116 1.00 95.12 89 ASN A N 1
ATOM 708 C CA . ASN A 1 89 ? -10.564 -3.436 6.930 1.00 95.12 89 ASN A CA 1
ATOM 709 C C . ASN A 1 89 ? -11.123 -2.086 7.404 1.00 95.12 89 ASN A C 1
ATOM 711 O O . ASN A 1 89 ? -12.202 -1.692 6.971 1.00 95.12 89 ASN A O 1
ATOM 715 N N . ARG A 1 90 ? -10.383 -1.360 8.253 1.00 95.06 90 ARG A N 1
ATOM 716 C CA . ARG A 1 90 ? -10.776 -0.032 8.739 1.00 95.06 90 ARG A CA 1
ATOM 717 C C . ARG A 1 90 ? -10.720 1.036 7.647 1.00 95.06 90 ARG A C 1
ATOM 719 O O . ARG A 1 90 ? -11.297 2.094 7.835 1.00 95.06 90 ARG A O 1
ATOM 726 N N . PHE A 1 91 ? -10.044 0.806 6.520 1.00 95.50 91 PHE A N 1
ATOM 727 C CA . PHE A 1 91 ? -9.848 1.832 5.491 1.00 95.50 91 PHE A CA 1
ATOM 728 C C . PHE A 1 91 ? -10.840 1.672 4.342 1.00 95.50 91 PHE A C 1
ATOM 730 O O . PHE A 1 91 ? -10.814 0.678 3.608 1.00 95.50 91 PHE A O 1
ATOM 737 N N . ARG A 1 92 ? -11.693 2.680 4.135 1.00 93.94 92 ARG A N 1
ATOM 738 C CA . ARG A 1 92 ? -12.733 2.632 3.102 1.00 93.94 92 ARG A CA 1
ATOM 739 C C . ARG A 1 92 ? -12.130 2.453 1.709 1.00 93.94 92 ARG A C 1
ATOM 741 O O . ARG A 1 92 ? -11.119 3.067 1.365 1.00 93.94 92 ARG A O 1
ATOM 748 N N . ASN A 1 93 ? -12.754 1.611 0.885 1.00 92.94 93 ASN A N 1
ATOM 749 C CA . ASN A 1 93 ? -12.311 1.323 -0.486 1.00 92.94 93 ASN A CA 1
ATOM 750 C C . ASN A 1 93 ? -10.840 0.867 -0.587 1.00 92.94 93 ASN A C 1
ATOM 752 O O . ASN A 1 93 ? -10.218 1.020 -1.638 1.00 92.94 93 ASN A O 1
ATOM 756 N N . ASN A 1 94 ? -10.273 0.314 0.493 1.00 95.31 94 ASN A N 1
ATOM 757 C CA . ASN A 1 94 ? -8.882 -0.139 0.570 1.00 95.31 94 ASN A CA 1
ATOM 758 C C . ASN A 1 94 ? -7.860 0.977 0.274 1.00 95.31 94 ASN A C 1
ATOM 760 O O . ASN A 1 94 ? -6.788 0.709 -0.280 1.00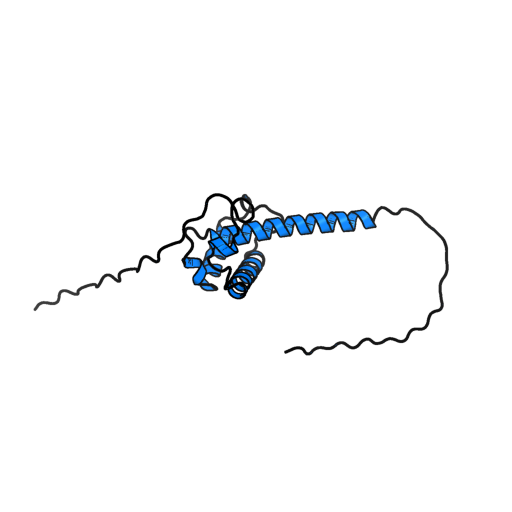 95.31 94 ASN A O 1
ATOM 764 N N . TRP A 1 95 ? -8.174 2.237 0.610 1.00 96.31 95 TRP A N 1
ATOM 765 C CA . TRP A 1 95 ? -7.328 3.367 0.216 1.00 96.31 95 TRP A CA 1
ATOM 766 C C . TRP A 1 95 ? -5.901 3.256 0.762 1.00 96.31 95 TRP A C 1
ATOM 768 O O . TRP A 1 95 ? -4.955 3.547 0.032 1.00 96.31 95 TRP A O 1
ATOM 778 N N . ALA A 1 96 ? -5.728 2.767 1.993 1.00 96.69 96 ALA A N 1
ATOM 779 C CA . ALA A 1 96 ? -4.411 2.595 2.599 1.00 96.69 96 ALA A CA 1
ATOM 780 C C . ALA A 1 96 ? -3.560 1.576 1.825 1.00 96.69 96 ALA A C 1
ATOM 782 O O . ALA A 1 96 ? -2.409 1.845 1.477 1.00 96.69 96 ALA A O 1
ATOM 783 N N . THR A 1 97 ? -4.143 0.426 1.471 1.00 97.44 97 THR A N 1
ATOM 784 C CA . THR A 1 97 ? -3.467 -0.600 0.665 1.00 97.44 97 THR A CA 1
ATOM 785 C C . THR A 1 97 ? -3.138 -0.081 -0.731 1.00 97.44 97 THR A C 1
ATOM 787 O O . THR A 1 97 ? -2.024 -0.282 -1.208 1.00 97.44 97 THR A O 1
ATOM 790 N N . MET A 1 98 ? -4.059 0.645 -1.370 1.00 96.88 98 MET A N 1
ATOM 791 C CA . MET A 1 98 ? -3.814 1.290 -2.661 1.00 96.88 98 MET A CA 1
ATOM 792 C C . MET A 1 98 ? -2.608 2.242 -2.605 1.00 96.88 98 MET A C 1
ATOM 794 O O . MET A 1 98 ? -1.772 2.215 -3.508 1.00 96.88 98 MET A O 1
ATOM 798 N N . GLU A 1 99 ? -2.501 3.088 -1.580 1.00 97.44 99 GLU A N 1
ATOM 799 C CA . GLU A 1 99 ? -1.383 4.031 -1.453 1.00 97.44 99 GLU A CA 1
ATOM 800 C C . GLU A 1 99 ? -0.048 3.310 -1.197 1.00 97.44 99 GLU A C 1
ATOM 802 O O . GLU A 1 99 ? 0.961 3.679 -1.800 1.00 97.44 99 GLU A O 1
ATOM 807 N N . LEU A 1 100 ? -0.045 2.218 -0.419 1.00 97.38 100 LEU A N 1
ATOM 808 C CA . LEU A 1 100 ? 1.135 1.357 -0.261 1.00 97.38 100 LEU A CA 1
ATOM 809 C C . LEU A 1 100 ? 1.594 0.758 -1.600 1.00 97.38 100 LEU A C 1
ATOM 811 O O . LEU A 1 100 ? 2.789 0.790 -1.904 1.00 97.38 100 LEU A O 1
ATOM 815 N N . VAL A 1 101 ? 0.662 0.254 -2.417 1.00 97.25 101 VAL A N 1
ATOM 816 C CA . VAL A 1 101 ? 0.971 -0.287 -3.753 1.00 97.25 101 VAL A CA 1
ATOM 817 C C . VAL A 1 101 ? 1.527 0.812 -4.662 1.00 97.25 101 VAL A C 1
ATOM 819 O O . VAL A 1 101 ? 2.560 0.619 -5.302 1.00 97.25 101 VAL A O 1
ATOM 822 N N . LYS A 1 102 ? 0.899 1.996 -4.699 1.00 96.00 102 LYS A N 1
ATOM 823 C CA . LYS A 1 102 ? 1.383 3.136 -5.499 1.00 96.00 102 LYS A CA 1
ATOM 824 C C . LYS A 1 102 ? 2.803 3.536 -5.122 1.00 96.00 102 LYS A C 1
ATOM 826 O O . LYS A 1 102 ? 3.644 3.677 -6.011 1.00 96.00 102 LYS A O 1
ATOM 831 N N . GLN A 1 103 ? 3.062 3.705 -3.824 1.00 95.31 103 GLN A N 1
ATOM 832 C CA . GLN A 1 103 ? 4.378 4.075 -3.315 1.00 95.31 103 GLN A CA 1
ATOM 833 C C . GLN A 1 103 ? 5.416 3.010 -3.684 1.00 95.31 103 GLN A C 1
ATOM 835 O O . GLN A 1 103 ? 6.513 3.341 -4.133 1.00 95.31 103 GLN A O 1
ATOM 840 N N . TYR A 1 104 ? 5.057 1.731 -3.552 1.00 96.12 104 TYR A N 1
ATOM 841 C CA . TYR A 1 104 ? 5.941 0.629 -3.904 1.00 96.12 104 TYR A CA 1
ATOM 842 C C . TYR A 1 104 ? 6.307 0.624 -5.394 1.00 96.12 104 TYR A C 1
ATOM 844 O O . TYR A 1 104 ? 7.492 0.649 -5.729 1.00 96.12 104 TYR A O 1
ATOM 852 N N . LEU A 1 105 ? 5.311 0.672 -6.283 1.00 95.44 105 LEU A N 1
ATOM 853 C CA . LEU A 1 105 ? 5.533 0.691 -7.731 1.00 95.44 105 LEU A CA 1
ATOM 854 C C . LEU A 1 105 ? 6.356 1.915 -8.161 1.00 95.44 105 LEU A C 1
ATOM 856 O O . LEU A 1 105 ? 7.242 1.806 -9.003 1.00 95.44 105 LEU A O 1
ATOM 860 N N . ALA A 1 106 ? 6.087 3.093 -7.589 1.00 94.06 106 ALA A N 1
ATOM 861 C CA . ALA A 1 106 ? 6.854 4.303 -7.885 1.00 94.06 106 ALA A CA 1
ATOM 862 C C . ALA A 1 106 ? 8.330 4.168 -7.485 1.00 94.06 106 ALA A C 1
ATOM 864 O O . ALA A 1 106 ? 9.213 4.458 -8.294 1.00 94.06 106 ALA A O 1
ATOM 865 N N . ASN A 1 107 ? 8.593 3.673 -6.275 1.00 93.75 107 ASN A N 1
ATOM 866 C CA . ASN A 1 107 ? 9.953 3.460 -5.787 1.00 93.75 107 ASN A CA 1
ATOM 867 C C . ASN A 1 107 ? 10.691 2.403 -6.609 1.00 93.75 107 ASN A C 1
ATOM 869 O O . ASN A 1 107 ? 11.865 2.589 -6.919 1.00 93.75 107 ASN A O 1
ATOM 873 N N . ARG A 1 108 ? 10.006 1.324 -7.006 1.00 93.88 108 ARG A N 1
ATOM 874 C CA . ARG A 1 108 ? 10.600 0.262 -7.820 1.00 93.88 108 ARG A CA 1
ATOM 875 C C . ARG A 1 108 ? 11.039 0.780 -9.186 1.00 93.88 108 ARG A C 1
ATOM 877 O O . ARG A 1 108 ? 12.188 0.569 -9.551 1.00 93.88 108 ARG A O 1
ATOM 884 N N . ARG A 1 109 ? 10.187 1.543 -9.881 1.00 93.69 109 ARG A N 1
ATOM 885 C CA . ARG A 1 109 ? 10.555 2.177 -11.160 1.00 93.69 109 ARG A CA 1
ATOM 886 C C . ARG A 1 109 ? 11.708 3.165 -11.010 1.00 93.69 109 ARG A C 1
ATOM 888 O O . ARG A 1 109 ? 12.603 3.180 -11.846 1.00 93.69 109 ARG A O 1
ATOM 895 N N . LYS A 1 110 ? 11.705 3.986 -9.952 1.00 93.62 110 LYS A N 1
ATOM 896 C CA . LYS A 1 110 ? 12.813 4.915 -9.677 1.00 93.62 110 LYS A CA 1
ATOM 897 C C . LYS A 1 110 ? 14.131 4.158 -9.484 1.00 93.62 110 LYS A C 1
ATOM 899 O O . LYS A 1 110 ? 15.137 4.550 -10.059 1.00 93.62 110 LYS A O 1
ATOM 904 N N . HIS A 1 111 ? 14.104 3.074 -8.710 1.00 93.25 111 HIS A N 1
ATOM 905 C CA . HIS A 1 111 ? 15.273 2.235 -8.467 1.00 93.25 111 HIS A CA 1
ATOM 906 C C . HIS A 1 111 ? 15.772 1.553 -9.745 1.00 93.25 111 HIS A C 1
ATOM 908 O O . HIS A 1 111 ? 16.968 1.558 -10.000 1.00 93.25 111 HIS A O 1
ATOM 914 N N . THR A 1 112 ? 14.873 1.004 -10.569 1.00 92.75 112 THR A N 1
ATOM 915 C CA . THR A 1 112 ? 15.245 0.406 -11.860 1.00 92.75 112 THR A CA 1
ATOM 916 C C . THR A 1 112 ? 15.941 1.422 -12.766 1.00 92.75 112 THR A C 1
ATOM 918 O O . THR A 1 112 ? 17.041 1.145 -13.219 1.00 92.75 112 THR A O 1
ATOM 921 N N . ARG A 1 113 ? 15.383 2.631 -12.928 1.00 92.81 113 ARG A N 1
ATOM 922 C CA . ARG A 1 113 ? 16.011 3.693 -13.738 1.00 92.81 113 ARG A CA 1
ATOM 923 C C . ARG A 1 113 ? 17.390 4.102 -13.228 1.00 92.81 113 ARG A C 1
ATOM 925 O O . ARG A 1 113 ? 18.286 4.355 -14.019 1.00 92.81 113 ARG A O 1
ATOM 932 N N . MET A 1 114 ? 17.553 4.196 -11.908 1.00 93.94 114 MET A N 1
ATOM 933 C CA . MET A 1 114 ? 18.844 4.529 -11.303 1.00 93.94 114 MET A CA 1
ATOM 934 C C . MET A 1 114 ? 19.884 3.436 -11.572 1.00 93.94 114 MET A C 1
ATOM 936 O O . MET A 1 114 ? 21.021 3.749 -11.905 1.00 93.94 114 MET A O 1
ATOM 940 N N . LEU A 1 115 ? 19.491 2.165 -11.455 1.00 93.44 115 LEU A N 1
ATOM 941 C CA . LEU A 1 115 ? 20.374 1.036 -11.735 1.00 93.44 115 LEU A CA 1
ATOM 942 C C . LEU A 1 115 ? 20.759 0.969 -13.220 1.00 93.44 115 LEU A C 1
ATOM 944 O O . LEU A 1 115 ? 21.921 0.750 -13.531 1.00 93.44 115 LEU A O 1
ATOM 948 N N . GLU A 1 116 ? 19.810 1.211 -14.127 1.00 91.31 116 GLU A N 1
ATOM 949 C CA . GLU A 1 116 ? 20.070 1.298 -15.571 1.00 91.31 116 GLU A CA 1
ATOM 950 C C . GLU A 1 116 ? 21.079 2.406 -15.903 1.00 91.31 116 GLU A C 1
ATOM 952 O O . GLU A 1 116 ? 21.988 2.184 -16.694 1.00 91.31 116 GLU A O 1
ATOM 957 N N . GLN A 1 117 ? 20.955 3.580 -15.274 1.00 91.75 117 GLN A N 1
ATOM 958 C CA . GLN A 1 117 ? 21.897 4.689 -15.461 1.00 91.75 117 GLN A CA 1
ATOM 959 C C . GLN A 1 117 ? 23.301 4.360 -14.949 1.00 91.75 117 GLN A C 1
ATOM 961 O O . GLN A 1 117 ? 24.276 4.699 -15.612 1.00 91.75 117 GLN A O 1
ATOM 966 N N . LEU A 1 118 ? 23.404 3.694 -13.795 1.00 92.38 118 LEU A N 1
ATOM 967 C CA . LEU A 1 118 ? 24.691 3.285 -13.232 1.00 92.38 118 LEU A CA 1
ATOM 968 C C . LEU A 1 118 ? 25.394 2.268 -14.141 1.00 92.38 118 LEU A C 1
ATOM 970 O O . LEU A 1 118 ? 26.548 2.466 -14.503 1.00 92.38 118 LEU A O 1
ATOM 974 N N . LEU A 1 119 ? 24.668 1.242 -14.590 1.00 91.44 119 LEU A N 1
ATOM 975 C CA . LEU A 1 119 ? 25.198 0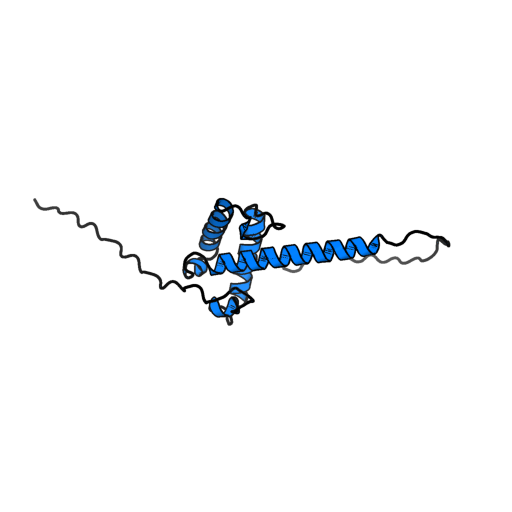.242 -15.520 1.00 91.44 119 LEU A CA 1
ATOM 976 C C . LEU A 1 119 ? 25.603 0.864 -16.865 1.00 91.44 119 LEU A C 1
ATOM 978 O O . LEU A 1 119 ? 26.618 0.480 -17.431 1.00 91.44 119 LEU A O 1
ATOM 982 N N . ALA A 1 120 ? 24.843 1.844 -17.367 1.00 86.94 120 ALA A N 1
ATOM 983 C CA . ALA A 1 120 ? 25.174 2.554 -18.603 1.00 86.94 120 ALA A CA 1
ATOM 984 C C . ALA A 1 120 ? 26.428 3.438 -18.477 1.00 86.94 120 ALA A C 1
ATOM 986 O O . ALA A 1 120 ? 27.113 3.652 -19.471 1.00 86.94 120 ALA A O 1
ATOM 987 N N . SER A 1 121 ? 26.747 3.940 -17.280 1.00 80.31 121 SER A N 1
ATOM 988 C CA . SER A 1 121 ? 27.971 4.722 -17.055 1.00 80.31 121 SER A CA 1
ATOM 989 C C . SER A 1 121 ? 29.247 3.878 -16.978 1.00 80.31 121 SER A C 1
ATOM 991 O O . SER A 1 121 ? 30.329 4.411 -17.185 1.00 80.31 121 SER A O 1
ATOM 993 N N . GLU A 1 122 ? 29.136 2.571 -16.719 1.00 69.31 122 GLU A N 1
ATOM 994 C CA . GLU A 1 122 ? 30.285 1.652 -16.653 1.00 69.31 122 GLU A CA 1
ATOM 995 C C . GLU A 1 122 ? 30.738 1.143 -18.038 1.00 69.31 122 GLU A C 1
ATOM 997 O O . GLU A 1 122 ? 31.817 0.570 -18.152 1.00 69.31 122 GLU A O 1
ATOM 1002 N N . VAL A 1 123 ? 29.945 1.355 -19.098 1.00 61.34 123 VAL A N 1
ATOM 1003 C CA . VAL A 1 123 ? 30.210 0.842 -20.462 1.00 61.34 123 VAL A CA 1
ATOM 1004 C C . VAL A 1 123 ? 30.775 1.878 -21.444 1.00 61.34 123 VAL A C 1
ATOM 1006 O O . VAL A 1 123 ? 30.963 1.550 -22.613 1.00 61.34 123 VAL A O 1
ATOM 1009 N N . ASP A 1 124 ? 31.085 3.097 -20.993 1.00 53.84 124 ASP A N 1
ATOM 1010 C CA . ASP A 1 124 ? 31.586 4.192 -21.847 1.00 53.84 124 ASP A CA 1
ATOM 1011 C C . ASP A 1 124 ? 33.116 4.411 -21.743 1.00 53.84 124 ASP A C 1
ATOM 1013 O O . ASP A 1 124 ? 33.603 5.526 -21.917 1.00 53.84 124 ASP A O 1
ATOM 1017 N N . ASP A 1 125 ? 33.891 3.347 -21.479 1.00 50.22 125 ASP A N 1
ATOM 1018 C CA . ASP A 1 125 ? 35.360 3.345 -21.624 1.00 50.22 125 ASP A CA 1
ATOM 1019 C C . ASP A 1 125 ? 35.793 2.509 -22.846 1.00 50.22 125 ASP A C 1
ATOM 1021 O O . ASP A 1 125 ? 35.802 1.274 -22.790 1.00 50.22 125 ASP A O 1
ATOM 1025 N N . PRO A 1 126 ? 36.141 3.144 -23.983 1.00 49.81 126 PRO A N 1
ATOM 1026 C CA . PRO A 1 126 ? 36.751 2.459 -25.107 1.00 49.81 126 PRO A CA 1
ATOM 1027 C C . PRO A 1 126 ? 38.265 2.750 -25.183 1.00 49.81 126 PRO A C 1
ATOM 1029 O O . PRO A 1 126 ? 38.665 3.769 -25.737 1.00 49.81 126 PRO A O 1
ATOM 1032 N N . THR A 1 127 ? 39.094 1.754 -24.822 1.00 53.47 127 THR A N 1
ATOM 1033 C CA . THR A 1 127 ? 40.525 1.568 -25.222 1.00 53.47 127 THR A CA 1
ATOM 1034 C C . THR A 1 127 ? 41.563 2.443 -24.479 1.00 53.47 127 THR A C 1
ATOM 1036 O O . THR A 1 127 ? 41.463 3.658 -24.504 1.00 53.47 127 THR A O 1
ATOM 1039 N N . GLY A 1 128 ? 42.678 1.973 -23.896 1.00 44.03 128 GLY A N 1
ATOM 1040 C CA . GLY A 1 128 ? 43.301 0.652 -23.763 1.00 44.03 128 GLY A CA 1
ATOM 1041 C C . GLY A 1 128 ? 44.786 0.751 -23.314 1.00 44.03 128 GLY A C 1
ATOM 1042 O O . GLY A 1 128 ? 45.433 1.774 -23.514 1.00 44.03 128 GLY A O 1
ATOM 1043 N N . SER A 1 129 ? 45.318 -0.375 -22.814 1.00 45.75 129 SER A N 1
ATOM 1044 C CA . SER A 1 129 ? 46.733 -0.824 -22.810 1.00 45.75 129 SER A CA 1
ATOM 1045 C C . SER A 1 129 ? 47.737 -0.351 -21.733 1.00 45.75 129 SER A C 1
ATOM 1047 O O . SER A 1 129 ? 48.248 0.763 -21.765 1.00 45.75 129 SER A O 1
ATOM 1049 N N . GLY A 1 130 ? 48.189 -1.318 -20.921 1.00 40.41 130 GLY A N 1
ATOM 1050 C CA . GLY A 1 130 ? 49.490 -1.354 -20.235 1.00 40.41 130 GLY A CA 1
ATOM 1051 C C . GLY A 1 130 ? 49.529 -2.502 -19.217 1.00 40.41 130 GLY A C 1
ATOM 1052 O O . GLY A 1 130 ? 48.674 -2.525 -18.344 1.00 40.41 130 GLY A O 1
ATOM 1053 N N . GLY A 1 131 ? 50.444 -3.473 -19.375 1.00 44.84 131 GLY A N 1
ATOM 1054 C CA . GLY A 1 131 ? 50.582 -4.671 -18.519 1.00 44.84 131 GLY A CA 1
ATOM 1055 C C . GLY A 1 131 ? 50.782 -4.335 -17.033 1.00 44.84 131 GLY A C 1
ATOM 1056 O O . GLY A 1 131 ? 51.018 -3.188 -16.680 1.00 44.84 131 GLY A O 1
ATOM 1057 N N . GLU A 1 132 ? 50.675 -5.270 -16.096 1.00 39.34 132 GLU A N 1
ATOM 1058 C CA . GLU A 1 132 ? 51.512 -6.463 -15.932 1.00 39.34 132 GLU A CA 1
ATOM 1059 C C . GLU A 1 132 ? 50.860 -7.380 -14.868 1.00 39.34 132 GLU A C 1
ATOM 1061 O O . GLU A 1 132 ? 50.430 -6.902 -13.820 1.00 39.34 132 GLU A O 1
ATOM 1066 N N . ASP A 1 133 ? 50.819 -8.692 -15.108 1.00 42.78 133 ASP A N 1
ATOM 1067 C CA . ASP A 1 133 ? 50.713 -9.728 -14.062 1.00 42.78 133 ASP A CA 1
ATOM 1068 C C . ASP A 1 133 ? 52.146 -10.151 -13.653 1.00 42.78 133 ASP A C 1
ATOM 1070 O O . ASP A 1 133 ? 53.063 -9.960 -14.460 1.00 42.78 133 ASP A O 1
ATOM 1074 N N . PRO A 1 134 ? 52.398 -10.922 -12.571 1.00 58.75 134 PRO A N 1
ATOM 1075 C CA . PRO A 1 134 ? 51.684 -11.096 -11.295 1.00 58.75 134 PRO A CA 1
ATOM 1076 C C . PRO A 1 134 ? 52.654 -11.170 -10.078 1.00 58.75 134 PRO A C 1
ATOM 1078 O O . PRO A 1 134 ? 53.756 -11.695 -10.202 1.00 58.75 134 PRO A O 1
ATOM 1081 N N . ALA A 1 135 ? 52.244 -10.775 -8.865 1.00 46.03 135 ALA A N 1
ATOM 1082 C CA . ALA A 1 135 ? 52.723 -11.384 -7.603 1.00 46.03 135 ALA A CA 1
ATOM 1083 C C . ALA A 1 135 ? 52.081 -10.708 -6.384 1.00 46.03 135 ALA A C 1
ATOM 1085 O O . ALA A 1 135 ? 52.327 -9.536 -6.113 1.00 46.03 135 ALA A O 1
ATOM 1086 N N . GLY A 1 136 ? 51.310 -11.465 -5.608 1.00 42.97 136 GLY A N 1
ATOM 1087 C CA . GLY A 1 136 ? 50.723 -10.971 -4.367 1.00 42.97 136 GLY A CA 1
ATOM 1088 C C . GLY A 1 136 ? 49.919 -12.045 -3.658 1.00 42.97 136 GLY A C 1
ATOM 1089 O O . GLY A 1 136 ? 48.696 -12.014 -3.671 1.00 42.97 136 GLY A O 1
ATOM 1090 N N . ASP A 1 137 ? 50.635 -13.013 -3.097 1.00 49.53 137 ASP A N 1
ATOM 1091 C CA . ASP A 1 137 ? 50.159 -13.938 -2.070 1.00 49.53 137 ASP A CA 1
ATOM 1092 C C . ASP A 1 137 ? 49.312 -13.216 -1.005 1.00 49.53 137 ASP A C 1
ATOM 1094 O O . ASP A 1 137 ? 49.781 -12.280 -0.356 1.00 49.53 137 ASP A O 1
ATOM 1098 N N . ALA A 1 138 ? 48.069 -13.659 -0.831 1.00 50.09 138 ALA A N 1
ATOM 1099 C CA . ALA A 1 138 ? 47.289 -13.403 0.371 1.00 50.09 138 ALA A CA 1
ATOM 1100 C C . ALA A 1 138 ? 46.266 -14.527 0.552 1.00 50.09 138 ALA A C 1
ATOM 1102 O O . ALA A 1 138 ? 45.110 -14.452 0.134 1.00 50.09 138 ALA A O 1
ATOM 1103 N N . SER A 1 139 ? 46.730 -15.590 1.203 1.00 55.50 139 SER A N 1
ATOM 1104 C CA . SER A 1 139 ? 45.879 -16.491 1.976 1.00 55.50 139 SER A CA 1
ATOM 1105 C C . SER A 1 139 ? 44.902 -15.679 2.840 1.00 55.50 139 SER A C 1
ATOM 1107 O O . SER A 1 139 ? 45.318 -14.798 3.591 1.00 55.50 139 SER A O 1
ATOM 1109 N N . GLY A 1 140 ? 43.606 -15.968 2.738 1.00 43.84 140 GLY A N 1
ATOM 1110 C CA . GLY A 1 140 ? 42.577 -15.219 3.456 1.00 43.84 140 GLY A CA 1
ATOM 1111 C C . GLY A 1 140 ? 41.189 -15.815 3.284 1.00 43.84 140 GLY A C 1
ATOM 1112 O O . GLY A 1 140 ? 40.284 -15.155 2.785 1.00 43.84 140 GLY A O 1
ATOM 1113 N N . GLU A 1 141 ? 41.035 -17.079 3.673 1.00 55.25 141 GLU A N 1
ATOM 1114 C CA . GLU A 1 141 ? 39.737 -17.677 3.996 1.00 55.25 141 GLU A CA 1
ATOM 1115 C C . GLU A 1 141 ? 38.964 -16.735 4.939 1.00 55.25 141 GLU A C 1
ATOM 1117 O O . GLU A 1 141 ? 39.424 -16.453 6.046 1.00 55.25 141 GLU A O 1
ATOM 1122 N N . ILE A 1 142 ? 37.792 -16.246 4.521 1.00 54.19 142 ILE A N 1
ATOM 1123 C CA . ILE A 1 142 ? 36.823 -15.647 5.446 1.00 54.19 142 ILE A CA 1
ATOM 1124 C C . ILE A 1 142 ? 35.656 -16.635 5.597 1.00 54.19 142 ILE A C 1
ATOM 1126 O O . ILE A 1 142 ? 35.012 -16.960 4.595 1.00 54.19 142 ILE A O 1
ATOM 1130 N N . PRO A 1 143 ? 35.385 -17.131 6.820 1.00 53.19 143 PRO A N 1
ATOM 1131 C CA . PRO A 1 143 ? 34.367 -18.142 7.082 1.00 53.19 143 PRO A CA 1
ATOM 1132 C C . PRO A 1 143 ? 32.947 -17.651 6.797 1.00 53.19 143 PRO A C 1
ATOM 1134 O O . PRO A 1 143 ? 32.570 -16.527 7.130 1.00 53.19 143 PRO A O 1
ATOM 1137 N N . ILE A 1 144 ? 32.135 -18.556 6.256 1.00 55.91 144 ILE A N 1
ATOM 1138 C CA . ILE A 1 144 ? 30.677 -18.474 6.311 1.00 55.91 144 ILE A CA 1
ATOM 1139 C C . ILE A 1 144 ? 30.282 -18.628 7.785 1.00 55.91 144 ILE A C 1
ATOM 1141 O O . ILE A 1 144 ? 30.556 -19.673 8.371 1.00 55.91 144 ILE A O 1
ATOM 1145 N N . ASP A 1 145 ? 29.634 -17.620 8.368 1.00 52.00 145 ASP A N 1
ATOM 1146 C CA . ASP A 1 145 ? 28.923 -17.752 9.644 1.00 52.00 145 ASP A CA 1
ATOM 1147 C C . ASP A 1 145 ? 27.414 -17.905 9.364 1.00 52.00 145 ASP A C 1
ATOM 1149 O O . ASP A 1 145 ? 26.748 -16.926 9.004 1.00 52.00 145 ASP A O 1
ATOM 1153 N N . PRO A 1 146 ? 26.848 -19.125 9.450 1.00 58.88 146 PRO A N 1
ATOM 1154 C CA . PRO A 1 146 ? 25.424 -19.359 9.318 1.00 58.88 146 PRO A CA 1
ATOM 1155 C C . PRO A 1 146 ? 24.811 -19.496 10.718 1.00 58.88 146 PRO A C 1
ATOM 1157 O O . PRO A 1 146 ? 24.556 -20.610 11.176 1.00 58.88 146 PRO A O 1
ATOM 1160 N N . GLY A 1 147 ? 24.555 -18.388 11.417 1.00 46.41 147 GLY A N 1
ATOM 1161 C CA . GLY A 1 147 ? 23.994 -18.524 12.762 1.00 46.41 147 GLY A CA 1
ATOM 1162 C C . GLY A 1 147 ? 23.632 -17.251 13.510 1.00 46.41 147 GLY A C 1
ATOM 1163 O O . GLY A 1 147 ? 24.181 -17.010 14.577 1.00 46.41 147 GLY A O 1
ATOM 1164 N N . LEU A 1 148 ? 22.626 -16.503 13.046 1.00 41.47 148 LEU A N 1
ATOM 1165 C CA . LEU A 1 148 ? 21.836 -15.668 13.961 1.00 41.47 148 LEU A CA 1
ATOM 1166 C C . LEU A 1 148 ? 20.360 -16.091 13.908 1.00 41.47 148 LEU A C 1
ATOM 1168 O O . LEU A 1 148 ? 19.598 -15.657 13.040 1.00 41.47 148 LEU A O 1
ATOM 1172 N N . GLN A 1 149 ? 20.003 -16.996 14.825 1.00 46.62 149 GLN A N 1
ATOM 1173 C CA . GLN A 1 149 ? 18.655 -17.110 15.391 1.00 46.62 149 GLN A CA 1
ATOM 1174 C C . GLN A 1 149 ? 18.513 -16.121 16.547 1.00 46.62 149 GLN A C 1
ATOM 1176 O O . GLN A 1 149 ? 19.515 -15.929 17.271 1.00 46.62 149 GLN A O 1
#